Protein AF-A0A8R1TJ29-F1 (afdb_monomer_lite)

Structure (mmCIF, N/CA/C/O backbone):
data_AF-A0A8R1TJ29-F1
#
_entry.id   AF-A0A8R1TJ29-F1
#
loop_
_atom_site.group_PDB
_atom_site.id
_atom_site.type_symbol
_atom_site.label_atom_id
_atom_site.label_alt_id
_atom_site.label_comp_id
_atom_site.label_asym_id
_atom_site.label_entity_id
_atom_site.label_seq_id
_atom_site.pdbx_PDB_ins_code
_atom_site.Cartn_x
_atom_site.Cartn_y
_atom_site.Cartn_z
_atom_site.occupancy
_atom_site.B_iso_or_equiv
_atom_site.auth_seq_id
_atom_site.auth_comp_id
_atom_site.auth_asym_id
_atom_site.auth_atom_id
_atom_site.pdbx_PDB_model_num
ATOM 1 N N . MET A 1 1 ? 10.159 -8.645 -26.613 1.00 63.88 1 MET A N 1
ATOM 2 C CA . MET A 1 1 ? 10.527 -8.744 -25.187 1.00 63.88 1 MET A CA 1
ATOM 3 C C . MET A 1 1 ? 10.701 -7.355 -24.565 1.00 63.88 1 MET A C 1
ATOM 5 O O . MET A 1 1 ? 9.762 -6.909 -23.925 1.00 63.88 1 MET A O 1
ATOM 9 N N . ALA A 1 2 ? 11.759 -6.587 -24.869 1.00 80.50 2 ALA A N 1
ATOM 10 C CA . ALA A 1 2 ? 12.037 -5.301 -24.193 1.00 80.50 2 ALA A CA 1
ATOM 11 C C . ALA A 1 2 ? 10.901 -4.247 -24.216 1.00 80.50 2 ALA A C 1
ATOM 13 O O . ALA A 1 2 ? 10.665 -3.563 -23.224 1.00 80.50 2 ALA A O 1
ATOM 14 N N . PHE A 1 3 ? 10.165 -4.111 -25.327 1.00 78.88 3 PHE A N 1
ATOM 15 C CA . PHE A 1 3 ? 9.060 -3.143 -25.409 1.00 78.88 3 PHE A CA 1
ATOM 16 C C . PHE A 1 3 ? 7.847 -3.539 -24.550 1.00 78.88 3 PHE A C 1
ATOM 18 O O . PHE A 1 3 ? 7.209 -2.678 -23.952 1.00 78.88 3 PHE A O 1
ATOM 25 N N . GLN A 1 4 ? 7.543 -4.838 -24.459 1.00 79.94 4 GLN A N 1
ATOM 26 C CA . GLN A 1 4 ? 6.441 -5.338 -23.628 1.00 79.94 4 GLN A CA 1
ATOM 27 C C . GLN A 1 4 ? 6.759 -5.159 -22.144 1.00 79.94 4 GLN A C 1
ATOM 29 O O . GLN A 1 4 ? 5.926 -4.639 -21.412 1.00 79.94 4 GLN A O 1
ATOM 34 N N . GLU A 1 5 ? 7.991 -5.466 -21.732 1.00 80.19 5 GLU A N 1
ATOM 35 C CA . GLU A 1 5 ? 8.458 -5.223 -20.361 1.00 80.19 5 GLU A CA 1
ATOM 36 C C . GLU A 1 5 ? 8.359 -3.739 -19.979 1.00 80.19 5 GLU A C 1
ATOM 38 O O . GLU A 1 5 ? 7.897 -3.404 -18.890 1.00 80.19 5 GLU A O 1
ATOM 43 N N . ALA A 1 6 ? 8.718 -2.831 -20.894 1.00 76.44 6 ALA A N 1
ATOM 44 C CA . ALA A 1 6 ? 8.585 -1.394 -20.665 1.00 76.44 6 ALA A CA 1
ATOM 45 C C . ALA A 1 6 ? 7.117 -0.941 -20.524 1.00 76.44 6 ALA A C 1
ATOM 47 O O . ALA A 1 6 ? 6.823 -0.041 -19.732 1.00 76.44 6 ALA A O 1
ATOM 48 N N . LEU A 1 7 ? 6.190 -1.542 -21.278 1.00 80.38 7 LEU A N 1
ATO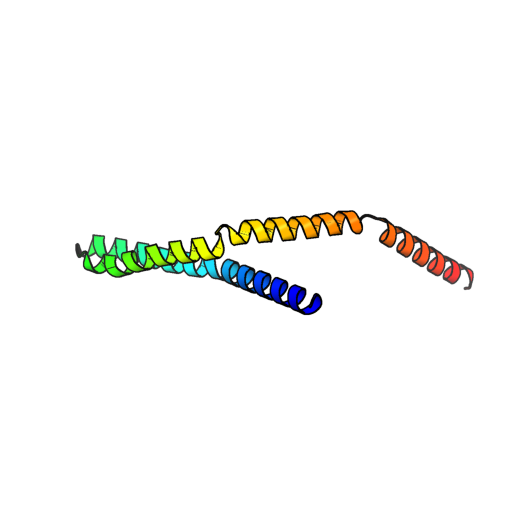M 49 C CA . LEU A 1 7 ? 4.757 -1.269 -21.147 1.00 80.38 7 LEU A CA 1
ATOM 50 C C . LEU A 1 7 ? 4.180 -1.828 -19.843 1.00 80.38 7 LEU A C 1
ATOM 52 O O . LEU A 1 7 ? 3.386 -1.143 -19.199 1.00 80.38 7 LEU A O 1
ATOM 56 N N . ASP A 1 8 ? 4.583 -3.028 -19.437 1.00 83.25 8 ASP A N 1
ATOM 57 C CA . ASP A 1 8 ? 4.116 -3.652 -18.198 1.00 83.25 8 ASP A CA 1
ATOM 58 C C . ASP A 1 8 ? 4.616 -2.896 -16.962 1.00 83.25 8 ASP A C 1
ATOM 60 O O . ASP A 1 8 ? 3.842 -2.656 -16.034 1.00 83.25 8 ASP A O 1
ATOM 64 N N . GLU A 1 9 ? 5.862 -2.416 -16.975 1.00 78.25 9 GLU A N 1
ATOM 65 C CA . GLU A 1 9 ? 6.389 -1.567 -15.902 1.00 78.25 9 GLU A CA 1
ATOM 66 C C . GLU A 1 9 ? 5.613 -0.240 -15.803 1.00 78.25 9 GLU A C 1
ATOM 68 O O . GLU A 1 9 ? 5.271 0.207 -14.707 1.00 78.25 9 GLU A O 1
ATOM 73 N N . ARG A 1 10 ? 5.251 0.370 -16.945 1.00 79.94 10 ARG A N 1
ATOM 74 C CA . ARG A 1 10 ? 4.407 1.580 -16.971 1.00 79.94 10 ARG A CA 1
ATOM 75 C C . ARG A 1 10 ? 3.007 1.324 -16.423 1.00 79.94 10 ARG A C 1
ATOM 77 O O . ARG A 1 10 ? 2.502 2.160 -15.679 1.00 79.94 10 ARG A O 1
ATOM 84 N N . LYS A 1 11 ? 2.381 0.195 -16.769 1.00 83.06 11 LYS A N 1
ATOM 85 C CA . LYS A 1 11 ? 1.062 -0.181 -16.234 1.00 83.06 11 LYS A CA 1
ATOM 86 C C . LYS A 1 11 ? 1.111 -0.344 -14.718 1.00 83.06 11 LYS A C 1
ATOM 88 O O . LYS A 1 11 ? 0.271 0.230 -14.036 1.00 83.06 11 LYS A O 1
ATOM 93 N N . ARG A 1 12 ? 2.131 -1.029 -14.192 1.00 77.56 12 ARG A N 1
ATOM 94 C CA . ARG A 1 12 ? 2.338 -1.184 -12.741 1.00 77.56 12 ARG A CA 1
ATOM 95 C C . ARG A 1 12 ? 2.521 0.158 -12.039 1.00 77.56 12 ARG A C 1
ATOM 97 O O . ARG A 1 12 ? 1.885 0.407 -11.021 1.00 77.56 12 ARG A O 1
ATOM 104 N N . ALA A 1 13 ? 3.346 1.043 -12.600 1.00 78.31 13 ALA A N 1
ATOM 105 C CA . ALA A 1 13 ? 3.539 2.386 -12.058 1.00 78.31 13 ALA A CA 1
ATOM 106 C C . ALA A 1 13 ? 2.231 3.200 -12.061 1.00 78.31 13 ALA A C 1
ATOM 108 O O . ALA A 1 13 ? 1.918 3.878 -11.085 1.00 78.31 13 ALA A O 1
ATOM 109 N N . PHE A 1 14 ? 1.440 3.097 -13.133 1.00 81.38 14 PHE A N 1
ATOM 110 C CA . PHE A 1 14 ? 0.145 3.765 -13.236 1.00 81.38 14 PHE A CA 1
ATOM 111 C C . PHE A 1 14 ? -0.884 3.216 -12.238 1.00 81.38 14 PHE A C 1
ATOM 113 O O . PHE A 1 14 ? -1.594 3.992 -11.602 1.00 81.38 14 PHE A O 1
ATOM 120 N N . GLU A 1 15 ? -0.962 1.895 -12.069 1.00 80.56 15 GLU A N 1
ATOM 121 C CA . GLU A 1 15 ? -1.849 1.260 -11.089 1.00 80.56 15 GLU A CA 1
ATOM 122 C C . GLU A 1 15 ? -1.513 1.697 -9.662 1.00 80.56 15 GLU A C 1
ATOM 124 O O . GLU A 1 15 ? -2.416 2.052 -8.905 1.00 80.56 15 GLU A O 1
ATOM 129 N N . LEU A 1 16 ? -0.227 1.772 -9.316 1.00 75.38 16 LEU A N 1
ATOM 130 C CA . LEU A 1 16 ? 0.212 2.265 -8.011 1.00 75.38 16 LEU A CA 1
ATOM 131 C C . LEU A 1 16 ? -0.120 3.742 -7.802 1.00 75.38 16 LEU A C 1
ATOM 133 O O . LEU A 1 16 ? -0.666 4.097 -6.760 1.00 75.38 16 LEU A O 1
ATOM 137 N N . ALA A 1 17 ? 0.123 4.593 -8.801 1.00 78.81 17 ALA A N 1
ATOM 138 C CA . ALA A 1 17 ? -0.249 6.005 -8.730 1.00 78.81 17 ALA A CA 1
ATOM 139 C C . ALA A 1 17 ? -1.768 6.183 -8.559 1.00 78.81 17 ALA A C 1
ATOM 141 O O . ALA A 1 17 ? -2.227 7.016 -7.776 1.00 78.81 17 ALA A O 1
ATOM 142 N N . LYS A 1 18 ? -2.567 5.357 -9.247 1.00 80.44 18 LYS A N 1
ATOM 143 C CA . LYS A 1 18 ? -4.027 5.347 -9.115 1.00 80.44 18 LYS A CA 1
ATOM 144 C C . LYS A 1 18 ? -4.470 4.939 -7.708 1.00 80.44 18 LYS A C 1
ATOM 146 O O . LYS A 1 18 ? -5.385 5.558 -7.165 1.00 80.44 18 LYS A O 1
ATOM 151 N N . LEU A 1 19 ? -3.838 3.923 -7.116 1.00 76.06 19 LEU A N 1
ATOM 152 C CA . LEU A 1 19 ? -4.119 3.495 -5.742 1.00 76.06 19 LEU A CA 1
ATOM 153 C C . LEU A 1 19 ? -3.763 4.593 -4.735 1.00 76.06 19 LEU A C 1
ATOM 155 O O . LEU A 1 19 ? -4.602 4.936 -3.906 1.00 76.06 19 LEU A O 1
ATOM 159 N N . GLN A 1 20 ? -2.592 5.221 -4.870 1.00 77.38 20 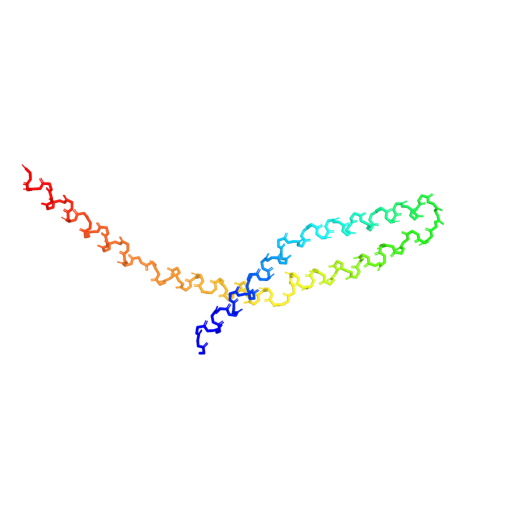GLN A N 1
ATOM 160 C CA . GLN A 1 20 ? -2.165 6.330 -4.010 1.00 77.38 20 GLN A CA 1
ATOM 161 C C . GLN A 1 20 ? -3.092 7.546 -4.104 1.00 77.38 20 GLN A C 1
ATOM 163 O O . GLN A 1 20 ? -3.404 8.158 -3.085 1.00 77.38 20 GLN A O 1
ATOM 168 N N . TYR A 1 21 ? -3.585 7.874 -5.301 1.00 78.81 21 TYR A N 1
ATOM 169 C CA . TYR A 1 21 ? -4.531 8.977 -5.483 1.00 78.81 21 TYR A CA 1
ATOM 170 C C . TYR A 1 21 ? -5.901 8.688 -4.845 1.00 78.81 21 TYR A C 1
ATOM 172 O O . TYR A 1 21 ? -6.544 9.583 -4.299 1.00 78.81 21 TYR A O 1
ATOM 180 N N . ALA A 1 22 ? -6.356 7.431 -4.884 1.00 80.25 22 ALA A N 1
ATOM 181 C CA . ALA A 1 22 ? -7.629 7.021 -4.290 1.00 80.25 22 ALA A CA 1
ATOM 182 C C . ALA A 1 22 ? -7.547 6.789 -2.769 1.00 80.25 22 ALA A C 1
ATOM 184 O O . ALA A 1 22 ? -8.552 6.931 -2.067 1.00 80.25 22 ALA A O 1
ATOM 185 N N . TYR A 1 23 ? -6.365 6.441 -2.258 1.00 79.88 23 TYR A N 1
ATOM 186 C CA . TYR A 1 23 ? -6.124 6.129 -0.854 1.00 79.88 23 TYR A CA 1
ATOM 187 C C . TYR A 1 23 ? -6.617 7.198 0.137 1.00 79.88 23 TYR A C 1
ATOM 189 O O . TYR A 1 23 ? -7.343 6.817 1.055 1.00 79.88 23 TYR A O 1
ATOM 197 N N . PRO A 1 24 ? -6.322 8.511 -0.007 1.00 82.25 24 PRO A N 1
ATOM 198 C CA . PRO A 1 24 ? -6.773 9.503 0.970 1.00 82.25 24 PRO A CA 1
ATOM 199 C C . PRO A 1 24 ? -8.298 9.532 1.091 1.00 82.25 24 PRO A C 1
ATOM 201 O O . PRO A 1 24 ? -8.822 9.598 2.199 1.00 82.25 24 PRO A O 1
ATOM 204 N N . TYR A 1 25 ? -9.026 9.390 -0.020 1.00 82.69 25 TYR A N 1
ATOM 205 C CA . TYR A 1 25 ? -10.487 9.333 -0.001 1.00 82.69 25 TYR A CA 1
ATOM 206 C C . TYR A 1 25 ? -11.004 8.089 0.733 1.00 82.69 25 TYR A C 1
ATOM 208 O O . TYR A 1 25 ? -11.898 8.199 1.574 1.00 82.69 25 TYR A O 1
ATOM 216 N N . LYS A 1 26 ? -10.417 6.912 0.467 1.00 84.50 26 LYS A N 1
ATOM 217 C CA . LYS A 1 26 ? -10.777 5.657 1.150 1.00 84.50 26 LYS A CA 1
ATOM 218 C C . LYS A 1 26 ? -10.454 5.699 2.645 1.00 84.50 26 LYS A C 1
ATOM 220 O O . LYS A 1 26 ? -11.273 5.277 3.463 1.00 84.50 26 LYS A O 1
ATOM 225 N N . ALA A 1 27 ? -9.283 6.222 2.999 1.00 84.62 27 ALA A N 1
ATOM 226 C CA . ALA A 1 27 ? -8.820 6.347 4.373 1.00 84.62 27 ALA A CA 1
ATOM 227 C C . ALA A 1 27 ? -9.709 7.310 5.169 1.00 84.62 27 ALA A C 1
ATOM 229 O O . ALA A 1 27 ? -10.163 6.956 6.254 1.00 84.62 27 ALA A O 1
ATOM 230 N N . VAL A 1 28 ? -10.034 8.483 4.609 1.00 88.62 28 VAL A N 1
ATOM 231 C CA . VAL A 1 28 ? -10.932 9.462 5.244 1.00 88.62 28 VAL A CA 1
ATOM 232 C C . VAL A 1 28 ? -12.334 8.883 5.436 1.00 88.62 28 VAL A C 1
ATOM 234 O O . VAL A 1 28 ? -12.888 8.995 6.528 1.00 88.62 28 VAL A O 1
ATOM 237 N N . ALA A 1 29 ? -12.897 8.222 4.420 1.00 88.56 29 ALA A N 1
ATOM 238 C CA . ALA A 1 29 ? -14.216 7.598 4.525 1.00 88.56 29 ALA A CA 1
ATOM 239 C C . ALA A 1 29 ? -14.251 6.512 5.612 1.00 88.56 29 ALA A C 1
ATOM 241 O O . ALA A 1 29 ? -15.156 6.480 6.445 1.00 88.56 29 ALA A O 1
ATOM 242 N N . SER A 1 30 ? -13.237 5.651 5.647 1.00 85.75 30 SER A N 1
ATOM 243 C CA . SER A 1 30 ? -13.154 4.565 6.624 1.00 85.75 30 SER A CA 1
ATOM 244 C C . SER A 1 30 ? -12.908 5.088 8.045 1.00 85.75 30 SER A C 1
ATOM 246 O O . SER A 1 30 ? -13.516 4.602 8.997 1.00 85.75 30 SER A O 1
ATOM 248 N N . LEU A 1 31 ? -12.087 6.132 8.200 1.00 89.69 31 LEU A N 1
ATOM 249 C CA . LEU A 1 31 ? -11.881 6.816 9.478 1.00 89.69 31 LEU A CA 1
ATOM 250 C C . LEU A 1 31 ? -13.177 7.471 9.971 1.00 89.69 31 LEU A C 1
ATOM 252 O O . LEU A 1 31 ? -13.509 7.354 11.150 1.00 89.69 31 LEU A O 1
ATOM 256 N N . ALA A 1 32 ? -13.955 8.089 9.077 1.00 91.25 32 ALA A N 1
ATOM 257 C CA . ALA A 1 32 ? -15.270 8.624 9.415 1.00 91.25 32 ALA A CA 1
ATOM 258 C C . ALA A 1 32 ? -16.218 7.521 9.916 1.00 91.25 32 ALA A C 1
ATOM 260 O O . ALA A 1 32 ? -16.891 7.715 10.927 1.00 91.25 32 ALA A O 1
ATOM 261 N N . VAL A 1 33 ? -16.225 6.342 9.278 1.00 90.00 33 VAL A N 1
ATOM 262 C CA . VAL A 1 33 ? -17.005 5.180 9.745 1.00 90.00 33 VAL A CA 1
ATOM 263 C C . VAL A 1 33 ? -16.575 4.751 11.146 1.00 90.0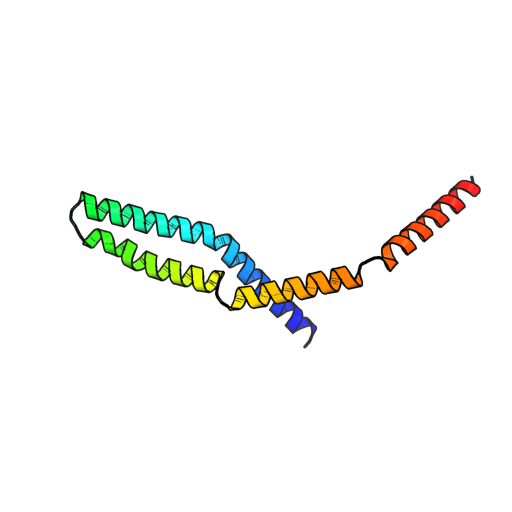0 33 VAL A C 1
ATOM 265 O O . VAL A 1 33 ? -17.443 4.548 11.991 1.00 90.00 33 VAL A O 1
ATOM 268 N N . ILE A 1 34 ? -15.270 4.663 11.426 1.00 89.69 34 ILE A N 1
ATOM 269 C CA . ILE A 1 34 ? -14.752 4.306 12.758 1.00 89.69 34 ILE A CA 1
ATOM 270 C C . ILE A 1 34 ? -15.189 5.336 13.809 1.00 89.69 34 ILE A C 1
ATOM 272 O O . ILE A 1 34 ? -15.665 4.954 14.878 1.00 89.69 34 ILE A O 1
ATOM 276 N N . LEU A 1 35 ? -15.091 6.634 13.503 1.00 91.44 35 LEU A N 1
ATOM 277 C CA . LEU A 1 35 ? -15.517 7.697 14.418 1.00 91.44 35 LEU A CA 1
ATOM 278 C C . LEU A 1 35 ? -17.026 7.657 14.683 1.00 91.44 35 LEU A C 1
ATOM 280 O O . LEU A 1 35 ? -17.444 7.685 15.838 1.00 91.44 35 LEU A O 1
ATOM 284 N N . ILE A 1 36 ? -17.851 7.548 13.639 1.00 91.25 36 ILE A N 1
ATOM 285 C CA . ILE A 1 36 ? -19.316 7.474 13.767 1.00 91.25 36 ILE A CA 1
ATOM 286 C C . ILE A 1 36 ? -19.720 6.214 14.541 1.00 91.25 36 ILE A C 1
ATOM 288 O O . ILE A 1 36 ? -20.566 6.277 15.433 1.00 91.25 36 ILE A O 1
ATOM 292 N N . SER A 1 37 ? -19.087 5.082 14.235 1.00 88.94 37 SER A N 1
ATOM 293 C CA . SER A 1 37 ? -19.251 3.801 14.926 1.00 88.94 37 SER A CA 1
ATOM 294 C C . SER A 1 37 ? -18.928 3.929 16.419 1.00 88.94 37 SER A C 1
ATOM 296 O O . SER A 1 37 ? -19.750 3.550 17.256 1.00 88.94 37 SER A O 1
ATOM 298 N N . GLY A 1 38 ? -17.799 4.554 16.767 1.00 89.44 38 GLY A N 1
ATOM 299 C CA . GLY A 1 38 ? -17.395 4.809 18.152 1.00 89.44 38 GLY A CA 1
ATOM 300 C C . GLY A 1 38 ? -18.341 5.757 18.896 1.00 89.44 38 GLY A C 1
ATOM 301 O O . GLY A 1 38 ? -18.766 5.452 20.011 1.00 89.44 38 GLY A O 1
ATOM 302 N N . ILE A 1 39 ? -18.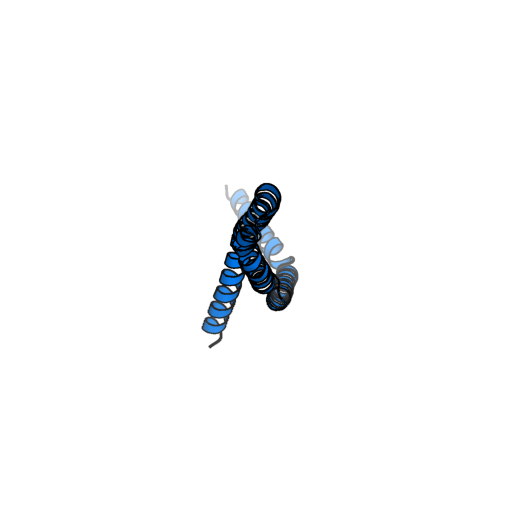743 6.868 18.267 1.00 90.94 39 ILE A N 1
ATOM 303 C CA . ILE A 1 39 ? -19.711 7.825 18.836 1.00 90.94 39 ILE A CA 1
ATOM 304 C C . ILE A 1 39 ? -21.064 7.142 19.070 1.00 90.94 39 ILE A C 1
ATOM 306 O O . ILE A 1 39 ? -21.681 7.322 20.122 1.00 90.94 39 ILE A O 1
ATOM 310 N N . SER A 1 40 ? -21.522 6.329 18.117 1.00 89.00 40 SER A N 1
ATOM 311 C CA . SER A 1 40 ? -22.781 5.593 18.227 1.00 89.00 40 SER A CA 1
ATOM 312 C C . SER A 1 40 ? -22.726 4.540 19.338 1.00 89.00 40 SER A C 1
ATOM 314 O O . SER A 1 40 ? -23.656 4.450 20.143 1.00 89.00 40 SER A O 1
ATOM 316 N N . ALA A 1 41 ? -21.621 3.797 19.453 1.00 89.50 41 ALA A N 1
ATOM 317 C CA . ALA A 1 41 ? -21.415 2.828 20.528 1.00 89.50 41 ALA A CA 1
ATOM 318 C C . ALA A 1 41 ? -21.422 3.496 21.911 1.00 89.50 41 ALA A C 1
ATOM 320 O O . ALA A 1 41 ? -22.079 2.998 22.828 1.00 89.50 41 ALA A O 1
ATOM 321 N N . TYR A 1 42 ? -20.770 4.658 22.042 1.00 89.50 42 TYR A N 1
ATOM 322 C CA . TYR A 1 42 ? -20.757 5.438 23.279 1.00 89.50 42 TYR A CA 1
ATOM 323 C C . TYR A 1 42 ? -22.150 5.973 23.640 1.00 89.50 42 TYR A C 1
ATOM 325 O O . TYR A 1 42 ? -22.612 5.800 24.768 1.00 89.50 42 TYR A O 1
ATOM 333 N N . ARG A 1 43 ? -22.859 6.573 22.673 1.00 90.94 43 ARG A N 1
ATOM 334 C CA . ARG A 1 43 ? -24.176 7.189 22.904 1.00 90.94 43 ARG A CA 1
ATOM 335 C C . ARG A 1 43 ? -25.258 6.167 23.242 1.00 90.94 43 ARG A C 1
ATOM 337 O O . ARG A 1 43 ? -26.078 6.414 24.119 1.00 90.94 43 ARG A O 1
ATOM 344 N N . HIS A 1 44 ? -25.276 5.034 22.544 1.00 88.56 44 HIS A N 1
ATOM 345 C CA . HIS A 1 44 ? -26.318 4.019 22.704 1.00 88.56 44 HIS A CA 1
ATOM 346 C C . HIS A 1 44 ? -25.956 2.924 23.717 1.00 88.56 44 HIS A C 1
ATOM 348 O O . HIS A 1 44 ? -26.784 2.049 23.962 1.00 88.56 44 HIS A O 1
ATOM 354 N N . LYS A 1 45 ? -24.739 2.951 24.291 1.00 84.75 45 LYS A N 1
ATOM 355 C CA . LYS A 1 45 ? -24.190 1.895 25.168 1.00 84.75 45 LYS A CA 1
ATOM 356 C C . LYS A 1 45 ? -24.335 0.491 24.568 1.00 84.75 45 LYS A C 1
ATOM 358 O O . LYS A 1 45 ? -24.497 -0.491 25.288 1.00 84.75 45 LYS A O 1
ATOM 363 N N . ASN A 1 46 ? -24.306 0.405 23.240 1.00 83.75 46 ASN A N 1
ATOM 364 C CA . ASN A 1 46 ? -24.536 -0.828 22.507 1.00 83.75 46 ASN A CA 1
ATOM 365 C C . ASN A 1 46 ? -23.307 -1.150 21.656 1.00 83.75 46 ASN A C 1
ATOM 367 O O . ASN A 1 46 ? -22.972 -0.424 20.718 1.00 83.75 46 ASN A O 1
ATOM 371 N N . LEU A 1 47 ? -22.651 -2.261 21.992 1.00 84.81 47 LEU A N 1
ATOM 372 C CA . LEU A 1 47 ? -21.432 -2.729 21.333 1.00 84.81 47 LEU A CA 1
ATOM 373 C C . LEU A 1 47 ? -21.663 -3.144 19.876 1.00 84.81 47 LEU A C 1
ATOM 375 O O . LEU A 1 47 ? -20.711 -3.158 19.103 1.00 84.81 47 LEU A O 1
ATOM 379 N N . LEU A 1 48 ? -22.908 -3.415 19.466 1.00 87.25 48 LEU A N 1
ATOM 380 C CA . LEU A 1 48 ? -23.230 -3.718 18.066 1.00 87.25 48 LEU A CA 1
ATOM 381 C C . LEU A 1 48 ? -22.823 -2.582 17.118 1.00 87.25 48 LEU A C 1
ATOM 383 O O . LEU A 1 48 ? -22.480 -2.829 15.964 1.00 87.25 48 LEU A O 1
ATOM 387 N N . TYR A 1 49 ? -22.780 -1.340 17.608 1.00 83.19 49 TYR A N 1
ATOM 388 C CA . TYR A 1 49 ? -22.323 -0.209 16.809 1.00 83.19 49 TYR A CA 1
ATOM 389 C C . TYR A 1 49 ? -20.823 -0.211 16.527 1.00 83.19 49 TYR A C 1
ATOM 391 O O . TYR A 1 49 ? -20.414 0.583 15.692 1.00 83.19 49 TYR A O 1
ATOM 399 N N . LEU A 1 50 ? -20.018 -1.082 17.149 1.00 86.94 50 LEU A N 1
ATOM 400 C CA . LEU A 1 50 ? -18.586 -1.242 16.858 1.00 86.94 50 LEU A CA 1
ATOM 401 C C . LEU A 1 50 ? -18.310 -2.155 15.656 1.00 86.94 50 LEU A C 1
ATOM 403 O O . LEU A 1 50 ? -17.190 -2.156 15.154 1.00 86.94 50 LEU A O 1
ATOM 407 N N . ILE A 1 51 ? -19.308 -2.906 15.168 1.00 88.06 51 ILE A N 1
ATOM 408 C CA . ILE A 1 51 ? -19.146 -3.831 14.032 1.00 88.06 51 ILE A CA 1
ATOM 409 C C . ILE A 1 51 ? -18.596 -3.112 12.783 1.00 88.06 51 ILE A C 1
ATOM 411 O O . ILE A 1 51 ? -17.620 -3.602 12.213 1.00 88.06 51 ILE A O 1
ATOM 415 N N . PRO A 1 52 ? -19.120 -1.937 12.366 1.00 86.75 52 PRO A N 1
ATOM 416 C CA . PRO A 1 52 ? -18.561 -1.208 11.229 1.00 86.75 52 PRO A CA 1
ATOM 417 C C . PRO A 1 52 ? -17.108 -0.781 11.454 1.00 86.75 52 PRO A C 1
ATOM 419 O O . PRO A 1 52 ? -16.297 -0.891 10.541 1.00 86.75 52 PRO A O 1
ATOM 422 N N . GLY A 1 53 ? -16.756 -0.346 12.669 1.00 84.81 53 GLY A N 1
ATOM 423 C CA . GLY A 1 53 ? -15.381 0.004 13.024 1.00 84.81 53 GLY A CA 1
ATOM 424 C C . GLY A 1 53 ? -14.434 -1.199 12.979 1.00 84.81 53 GLY A C 1
ATOM 425 O O . GLY A 1 53 ? -13.329 -1.087 12.454 1.00 84.81 53 GLY A O 1
ATOM 426 N N . ALA A 1 54 ? -14.888 -2.363 13.450 1.00 86.56 54 ALA A N 1
ATOM 427 C CA . ALA A 1 54 ? -14.122 -3.608 13.426 1.00 86.56 54 ALA A CA 1
ATOM 428 C C . ALA A 1 54 ? -13.843 -4.121 12.003 1.00 86.56 54 ALA A C 1
ATOM 430 O O . ALA A 1 54 ? -12.835 -4.786 11.792 1.00 86.56 54 ALA A O 1
ATOM 431 N N . ILE A 1 55 ? -14.702 -3.798 11.029 1.00 88.19 55 ILE A N 1
ATOM 432 C CA . ILE A 1 55 ? -14.490 -4.105 9.604 1.00 88.19 55 ILE A CA 1
ATOM 433 C C . ILE A 1 55 ? -13.632 -3.023 8.933 1.00 88.19 55 ILE A C 1
ATOM 435 O O . ILE A 1 55 ? -12.740 -3.330 8.145 1.00 88.19 55 ILE A O 1
ATOM 439 N N . ALA A 1 56 ? -13.877 -1.752 9.254 1.00 86.12 56 ALA A N 1
ATOM 440 C CA . ALA A 1 56 ? -13.160 -0.629 8.661 1.00 86.12 56 ALA A CA 1
ATOM 441 C C . ALA A 1 56 ? -11.675 -0.612 9.052 1.00 86.12 56 ALA A C 1
ATOM 443 O O . ALA A 1 56 ? -10.833 -0.290 8.219 1.00 86.12 56 ALA A O 1
ATOM 444 N N . LEU A 1 57 ? -11.335 -0.987 10.287 1.00 84.31 57 LEU A N 1
ATOM 445 C CA . LEU A 1 57 ? -9.953 -0.990 10.768 1.00 84.31 57 LEU A CA 1
ATOM 446 C C . LEU A 1 57 ? -9.017 -1.895 9.934 1.00 84.31 57 LEU A C 1
ATOM 448 O O . LEU A 1 57 ? -8.047 -1.363 9.388 1.00 84.31 57 LEU A O 1
ATOM 452 N N . PRO A 1 58 ? -9.284 -3.211 9.764 1.00 86.50 58 PRO A N 1
ATOM 453 C CA . PRO A 1 58 ? -8.445 -4.071 8.933 1.00 86.50 58 PRO A CA 1
ATOM 454 C C . PRO A 1 58 ? -8.447 -3.636 7.462 1.00 86.50 58 PRO A C 1
ATOM 456 O O . PRO A 1 58 ? -7.423 -3.750 6.787 1.00 86.50 58 PRO A O 1
ATOM 459 N N . TYR A 1 59 ? -9.564 -3.087 6.969 1.00 84.25 59 TYR A N 1
ATOM 460 C CA . TYR A 1 59 ? -9.658 -2.568 5.606 1.00 84.25 59 TYR A CA 1
ATOM 461 C C . TYR A 1 59 ? -8.699 -1.394 5.363 1.00 84.25 59 TYR A C 1
ATOM 463 O O . TYR A 1 59 ? -7.959 -1.412 4.380 1.00 84.25 59 TYR A O 1
ATOM 471 N N . ILE A 1 60 ? -8.647 -0.415 6.278 1.00 84.75 60 ILE A N 1
ATOM 472 C CA . ILE A 1 60 ? -7.693 0.699 6.180 1.00 84.75 60 ILE A CA 1
ATOM 473 C C . ILE A 1 60 ? -6.273 0.159 6.208 1.00 84.75 60 ILE A C 1
ATOM 475 O O . ILE A 1 60 ? -5.509 0.496 5.317 1.00 84.75 60 ILE A O 1
ATOM 479 N N . THR A 1 61 ? -5.925 -0.700 7.174 1.00 83.06 61 THR A N 1
ATOM 480 C CA . THR A 1 61 ? -4.551 -1.216 7.284 1.00 83.06 61 THR A CA 1
ATOM 481 C C . THR A 1 61 ? -4.111 -1.966 6.031 1.00 83.06 61 THR A C 1
ATOM 483 O O . THR A 1 61 ? -2.967 -1.824 5.612 1.00 83.06 61 THR A O 1
ATOM 486 N N . TYR A 1 62 ? -5.025 -2.710 5.401 1.00 81.81 62 TYR A N 1
ATOM 487 C CA . TYR A 1 62 ? -4.757 -3.393 4.142 1.00 81.81 62 TYR A CA 1
ATOM 488 C C . TYR A 1 62 ? -4.540 -2.397 2.997 1.00 81.81 62 TYR A C 1
ATOM 490 O O . TYR A 1 62 ? -3.552 -2.495 2.279 1.00 81.81 62 TYR A O 1
ATOM 498 N N . GLU A 1 63 ? -5.414 -1.400 2.840 1.00 81.56 63 GLU A N 1
ATOM 499 C CA . GLU A 1 63 ? -5.254 -0.369 1.806 1.00 81.56 63 GLU A CA 1
ATOM 500 C C . GLU A 1 63 ? -4.000 0.486 2.043 1.00 81.56 63 GLU A C 1
ATOM 502 O O . GLU A 1 63 ? -3.362 0.901 1.077 1.00 81.56 63 GLU A O 1
ATOM 507 N N . THR A 1 64 ? -3.602 0.721 3.300 1.00 79.06 64 THR A N 1
ATOM 508 C CA . THR A 1 64 ? -2.349 1.405 3.646 1.00 79.06 64 THR A CA 1
ATOM 509 C C . THR A 1 64 ? -1.152 0.571 3.219 1.00 79.06 64 THR A C 1
ATOM 511 O O . THR A 1 64 ? -0.262 1.098 2.561 1.00 79.06 64 THR A O 1
ATOM 514 N N . ASP A 1 65 ? -1.139 -0.722 3.546 1.00 81.06 65 ASP A N 1
ATOM 515 C CA . ASP A 1 65 ? -0.047 -1.627 3.177 1.00 81.06 65 ASP A CA 1
ATOM 516 C C . ASP A 1 65 ? 0.052 -1.803 1.655 1.00 81.06 65 ASP A C 1
ATOM 518 O O . ASP A 1 65 ? 1.135 -1.769 1.082 1.00 81.06 65 ASP A O 1
ATOM 522 N N . VAL A 1 66 ? -1.079 -1.869 0.952 1.00 75.50 66 VAL A N 1
ATOM 523 C CA . VAL A 1 66 ? -1.097 -1.919 -0.517 1.00 75.50 66 VAL A CA 1
ATOM 524 C C . VAL A 1 66 ? -0.616 -0.601 -1.139 1.00 75.50 66 VAL A C 1
ATOM 526 O O . VAL A 1 66 ? 0.065 -0.618 -2.165 1.00 75.50 66 VAL A O 1
ATOM 529 N N . SER A 1 67 ? -0.946 0.544 -0.534 1.00 69.94 67 SER A N 1
ATOM 530 C CA . SER A 1 67 ? -0.624 1.870 -1.089 1.00 69.94 67 SER A CA 1
ATOM 531 C C . SER A 1 67 ? 0.773 2.379 -0.715 1.00 69.94 67 SER A C 1
ATOM 533 O O . SER A 1 67 ? 1.321 3.210 -1.439 1.00 69.94 67 SER A O 1
ATOM 535 N N . PHE A 1 68 ? 1.345 1.909 0.399 1.00 68.88 68 PHE A N 1
ATOM 536 C CA . PHE A 1 68 ? 2.618 2.385 0.966 1.00 68.88 68 PHE A CA 1
ATOM 537 C C . PHE A 1 68 ? 3.588 1.267 1.375 1.00 68.88 68 PHE A C 1
ATOM 539 O O . PHE A 1 68 ? 4.650 1.556 1.921 1.00 68.88 68 PHE A O 1
ATOM 546 N N . GLY A 1 69 ? 3.254 -0.000 1.138 1.00 68.81 69 GLY A N 1
ATOM 547 C CA . GLY A 1 69 ? 4.117 -1.127 1.478 1.00 68.81 69 GLY A CA 1
ATOM 548 C C . GLY A 1 69 ? 5.416 -1.155 0.673 1.00 68.81 69 GLY A C 1
ATOM 549 O O . GLY A 1 69 ? 5.642 -0.377 -0.251 1.00 68.81 69 GLY A O 1
ATOM 550 N N . GLN A 1 70 ? 6.280 -2.123 0.981 1.00 63.81 70 GLN A N 1
ATOM 551 C CA . GLN A 1 70 ? 7.666 -2.217 0.481 1.00 63.81 70 GLN A CA 1
ATOM 552 C C . GLN A 1 70 ? 7.839 -2.154 -1.054 1.00 63.81 70 GLN A C 1
ATOM 554 O O . GLN A 1 70 ? 8.948 -1.928 -1.546 1.00 63.81 70 GLN A O 1
ATOM 559 N N . GLY A 1 71 ? 6.771 -2.383 -1.826 1.00 62.66 71 GLY A N 1
ATOM 560 C CA . GLY A 1 71 ? 6.771 -2.248 -3.281 1.00 62.66 71 GLY A CA 1
ATOM 561 C C . GLY A 1 71 ? 6.884 -0.800 -3.765 1.00 62.66 71 GLY A C 1
ATOM 562 O O . GLY A 1 71 ? 7.561 -0.556 -4.765 1.00 62.66 71 GLY A O 1
ATOM 563 N N . THR A 1 72 ? 6.289 0.162 -3.055 1.00 61.00 72 THR A N 1
ATOM 564 C CA . THR A 1 72 ? 6.294 1.572 -3.471 1.00 61.00 72 THR A CA 1
ATOM 565 C C . THR A 1 72 ? 7.659 2.206 -3.285 1.00 61.00 72 THR A C 1
ATOM 567 O O . THR A 1 72 ? 8.146 2.826 -4.223 1.00 61.00 72 THR A O 1
ATOM 570 N N . GLU A 1 73 ? 8.345 1.941 -2.168 1.00 65.31 73 GLU A N 1
ATOM 571 C CA . GLU A 1 73 ? 9.709 2.438 -1.953 1.00 65.31 73 GLU A CA 1
ATOM 572 C C . GLU A 1 73 ? 10.678 1.966 -3.044 1.00 65.31 73 GLU A C 1
ATOM 574 O O . GLU A 1 73 ? 11.552 2.715 -3.475 1.00 65.31 73 GLU A O 1
ATOM 579 N N . ARG A 1 74 ? 10.550 0.718 -3.520 1.00 65.19 74 ARG A N 1
ATOM 580 C CA . ARG A 1 74 ? 11.411 0.226 -4.609 1.00 65.19 74 ARG A CA 1
ATOM 581 C C . ARG A 1 74 ? 11.124 0.944 -5.919 1.00 65.19 74 ARG A C 1
ATOM 583 O O . ARG A 1 74 ? 12.058 1.201 -6.674 1.00 65.19 74 ARG A O 1
ATOM 590 N N . ILE A 1 75 ? 9.859 1.242 -6.193 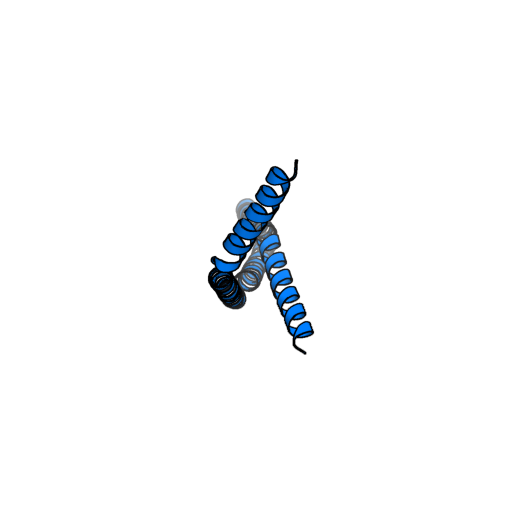1.00 64.56 75 ILE A N 1
ATOM 591 C CA . ILE A 1 75 ? 9.436 1.889 -7.436 1.00 64.56 75 ILE A CA 1
ATOM 592 C C . ILE A 1 75 ? 9.789 3.371 -7.412 1.00 64.56 75 ILE A C 1
ATOM 594 O O . ILE A 1 75 ? 10.316 3.861 -8.404 1.00 64.56 75 ILE A O 1
ATOM 598 N N . GLU A 1 76 ? 9.622 4.043 -6.277 1.00 70.44 76 GLU A N 1
ATOM 599 C CA . GLU A 1 76 ? 10.068 5.418 -6.061 1.00 70.44 76 GLU A CA 1
ATOM 600 C C . GLU A 1 76 ? 11.591 5.520 -6.184 1.00 70.44 76 GLU A C 1
ATOM 602 O O . GLU A 1 76 ? 12.078 6.279 -7.014 1.00 70.44 76 GLU A O 1
ATOM 607 N N . ARG A 1 77 ? 12.363 4.658 -5.502 1.00 72.94 77 ARG A N 1
ATOM 608 C CA . ARG A 1 77 ? 13.832 4.631 -5.648 1.00 72.94 77 ARG A CA 1
ATOM 609 C C . ARG A 1 77 ? 14.272 4.351 -7.084 1.00 72.94 77 ARG A C 1
ATOM 611 O O . ARG A 1 77 ? 15.262 4.918 -7.543 1.00 72.94 77 ARG A O 1
ATOM 618 N N . ARG A 1 78 ? 13.571 3.468 -7.807 1.00 69.06 78 ARG A N 1
ATOM 619 C CA . ARG A 1 78 ? 13.889 3.149 -9.208 1.00 69.06 78 ARG A CA 1
ATOM 620 C C . ARG A 1 78 ? 13.521 4.302 -10.142 1.00 69.06 78 ARG A C 1
ATOM 622 O O . ARG A 1 78 ? 14.288 4.591 -11.059 1.00 69.06 78 ARG A O 1
ATOM 629 N N . ALA A 1 79 ? 12.394 4.967 -9.905 1.00 71.06 79 ALA A N 1
ATOM 630 C CA . ALA A 1 79 ? 11.968 6.148 -10.645 1.00 71.06 79 ALA A CA 1
ATOM 631 C C . ALA A 1 79 ? 12.927 7.319 -10.405 1.00 71.06 79 ALA A C 1
ATOM 633 O O . ALA A 1 79 ? 13.404 7.901 -11.375 1.00 71.06 79 ALA A O 1
ATOM 634 N N . ASP A 1 80 ? 13.303 7.578 -9.153 1.00 78.31 80 ASP A N 1
ATOM 635 C CA . ASP A 1 80 ? 14.295 8.583 -8.772 1.00 78.31 80 ASP A CA 1
ATOM 636 C C . ASP A 1 80 ? 15.659 8.295 -9.386 1.00 78.31 80 ASP A C 1
ATOM 638 O O . ASP A 1 80 ? 16.317 9.200 -9.895 1.00 78.31 80 ASP A O 1
ATOM 642 N N . PHE A 1 81 ? 16.087 7.031 -9.396 1.00 77.50 81 PHE A N 1
ATOM 643 C CA . PHE A 1 81 ? 17.330 6.638 -10.049 1.00 77.50 81 PHE A CA 1
ATOM 644 C C . PHE A 1 81 ? 17.290 6.919 -11.557 1.00 77.50 81 PHE A C 1
ATOM 646 O O . PHE A 1 81 ? 18.234 7.489 -12.098 1.00 77.50 81 PHE A O 1
ATOM 653 N N . ILE A 1 82 ? 16.194 6.569 -12.242 1.00 75.94 82 ILE A N 1
ATOM 654 C CA . ILE A 1 82 ? 16.017 6.844 -13.678 1.00 75.94 82 ILE A CA 1
ATOM 655 C C . ILE A 1 82 ? 15.927 8.350 -13.943 1.00 75.94 82 ILE A C 1
ATOM 657 O O . ILE A 1 82 ? 16.488 8.826 -14.928 1.00 75.94 82 ILE A O 1
ATOM 661 N N . TYR A 1 83 ? 15.240 9.099 -13.082 1.00 73.44 83 TYR A N 1
ATOM 662 C CA . TYR A 1 83 ? 15.101 10.547 -13.190 1.00 73.44 83 TYR A CA 1
ATOM 663 C C . TYR A 1 83 ? 16.452 11.241 -13.018 1.00 73.44 83 TYR A C 1
ATOM 665 O O . TYR A 1 83 ? 16.842 12.020 -13.880 1.00 73.44 83 TYR A O 1
ATOM 673 N N . ARG A 1 84 ? 17.221 10.884 -11.981 1.00 75.25 84 ARG A N 1
ATOM 674 C CA . ARG A 1 84 ? 18.583 11.395 -11.758 1.00 75.25 84 ARG A CA 1
ATOM 675 C C . ARG A 1 84 ? 19.541 10.992 -12.868 1.00 75.25 84 ARG A C 1
ATOM 677 O O . ARG A 1 84 ? 20.332 11.819 -13.300 1.00 75.25 84 ARG A O 1
ATOM 684 N N . LYS A 1 85 ? 19.456 9.751 -13.357 1.00 78.88 85 LYS A N 1
ATOM 685 C CA . LYS A 1 85 ? 20.256 9.289 -14.495 1.00 78.88 85 LYS A CA 1
ATOM 686 C C . LYS A 1 85 ? 19.943 10.104 -15.752 1.00 78.88 85 LYS A C 1
ATOM 688 O O . LYS A 1 85 ? 20.869 10.533 -16.424 1.00 78.88 85 LYS A O 1
ATOM 693 N N . ARG A 1 86 ? 18.663 10.373 -16.035 1.00 67.38 86 ARG A N 1
ATOM 694 C CA . ARG A 1 86 ? 18.273 11.234 -17.159 1.00 67.38 86 ARG A CA 1
ATOM 695 C C . ARG A 1 86 ? 18.662 12.691 -16.964 1.00 67.38 86 ARG A C 1
ATOM 697 O O . ARG A 1 86 ? 19.076 13.304 -17.936 1.00 67.38 86 ARG A O 1
ATOM 704 N N . LEU A 1 87 ? 18.580 13.228 -15.747 1.00 65.75 87 LEU A N 1
ATOM 705 C CA . LEU A 1 87 ? 19.085 14.569 -15.454 1.00 65.75 87 LEU A CA 1
ATOM 706 C C . LEU A 1 87 ? 20.591 14.649 -15.741 1.00 65.75 87 LEU A C 1
ATOM 708 O O . LEU A 1 87 ? 21.021 15.536 -16.464 1.00 65.75 87 LEU A O 1
ATOM 712 N N . ALA A 1 88 ? 21.360 13.666 -15.265 1.00 66.06 88 ALA A N 1
ATOM 713 C CA . ALA A 1 88 ? 22.802 13.591 -15.485 1.00 66.06 88 ALA A CA 1
ATOM 714 C C . ALA A 1 88 ? 23.185 13.357 -16.960 1.00 66.06 88 ALA A C 1
ATOM 716 O O . ALA A 1 88 ? 24.250 13.786 -17.387 1.00 66.06 88 ALA A O 1
ATOM 717 N N . GLU A 1 89 ? 22.339 12.681 -17.743 1.00 63.84 89 GLU A N 1
ATOM 718 C CA . GLU A 1 89 ? 22.543 12.491 -19.187 1.00 63.84 89 GLU A CA 1
ATOM 719 C C . GLU A 1 89 ? 22.060 13.694 -20.030 1.00 63.84 89 GLU A C 1
ATOM 721 O O . GLU A 1 89 ? 22.545 13.876 -21.146 1.00 63.84 89 GLU A O 1
ATOM 726 N N . GLN A 1 90 ? 21.120 14.516 -19.535 1.00 54.91 90 GLN A N 1
ATOM 727 C CA . GLN A 1 90 ? 20.578 15.687 -20.252 1.00 54.91 90 GLN A CA 1
ATOM 728 C C . GLN A 1 90 ? 21.208 17.038 -19.863 1.00 54.91 90 GLN A C 1
ATOM 730 O O . GLN A 1 90 ? 21.032 18.011 -20.600 1.00 54.91 90 GLN A O 1
ATOM 735 N N . GLU A 1 91 ? 21.976 17.133 -18.779 1.00 53.41 91 GLU A N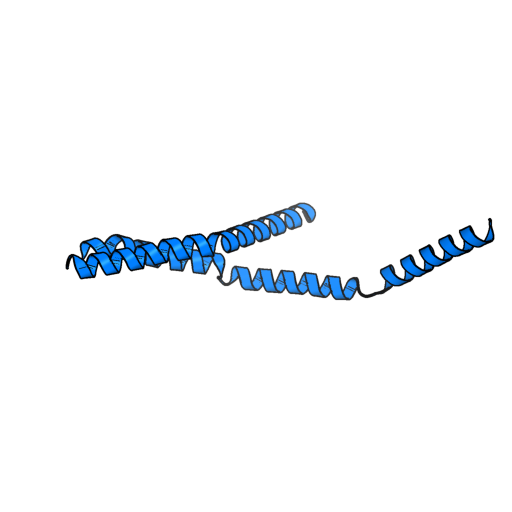 1
ATOM 736 C CA . GLU A 1 91 ? 22.867 18.271 -18.510 1.00 53.41 91 GLU A CA 1
ATOM 737 C C . GLU A 1 91 ? 24.142 18.166 -19.384 1.00 53.41 91 GLU A C 1
ATOM 739 O O . GLU A 1 91 ? 24.831 17.153 -19.300 1.00 53.41 91 GLU A O 1
ATOM 744 N N . PRO A 1 92 ? 24.605 19.161 -20.177 1.00 54.19 92 PRO A N 1
ATOM 745 C CA . PRO A 1 92 ? 23.978 20.307 -20.837 1.00 54.19 92 PRO A CA 1
ATOM 746 C C . PRO A 1 92 ? 24.419 20.428 -22.328 1.00 54.19 92 PRO A C 1
ATOM 748 O O . PRO A 1 92 ? 24.536 21.531 -22.866 1.00 54.19 92 PRO A O 1
ATOM 751 N N . HIS A 1 93 ? 24.757 19.326 -23.011 1.00 50.94 93 HIS A N 1
ATOM 752 C CA . HIS A 1 93 ? 25.427 19.421 -24.321 1.00 50.94 93 HIS A CA 1
ATOM 753 C C . HIS A 1 93 ? 24.487 19.681 -25.508 1.00 50.94 93 HIS A C 1
ATOM 755 O O . HIS A 1 93 ? 24.886 20.362 -26.451 1.00 50.94 93 HIS A O 1
ATOM 761 N N . LEU A 1 94 ? 23.232 19.222 -25.455 1.00 51.56 94 LEU A N 1
ATOM 762 C CA . LEU A 1 94 ? 22.272 19.429 -26.550 1.00 51.56 94 LEU A CA 1
ATOM 763 C C . LEU A 1 94 ? 21.651 20.834 -26.541 1.00 51.56 94 LEU A C 1
ATOM 765 O O . LEU A 1 94 ? 21.497 21.434 -27.597 1.00 51.56 94 LEU A O 1
ATOM 769 N N . LEU A 1 95 ? 21.392 21.413 -25.364 1.00 55.81 95 LEU A N 1
ATOM 770 C CA . LEU A 1 95 ? 20.699 22.704 -25.255 1.00 55.81 95 LEU A CA 1
ATOM 771 C C . LEU A 1 95 ? 21.584 23.898 -25.660 1.00 55.81 95 LEU A C 1
ATOM 773 O O . LEU A 1 95 ? 21.100 24.844 -26.267 1.00 55.81 95 LEU A O 1
ATOM 777 N N . MET A 1 96 ? 22.895 23.851 -25.397 1.00 54.78 96 MET A N 1
ATOM 778 C CA . MET A 1 96 ? 23.831 24.896 -25.848 1.00 54.78 96 MET A CA 1
ATOM 779 C C . MET A 1 96 ? 24.214 24.764 -27.328 1.00 54.78 96 MET A C 1
ATOM 781 O O . MET A 1 96 ? 24.478 25.778 -27.975 1.00 54.78 96 MET A O 1
ATOM 785 N N . ALA A 1 97 ? 24.254 23.542 -27.869 1.00 59.81 97 ALA A N 1
ATOM 786 C CA . ALA A 1 97 ? 24.542 23.315 -29.284 1.00 59.81 97 ALA A CA 1
ATOM 787 C C . ALA A 1 97 ? 23.378 23.779 -30.173 1.00 59.81 97 ALA A C 1
ATOM 789 O O . ALA A 1 97 ? 23.622 24.516 -31.127 1.00 59.81 97 ALA A O 1
ATOM 790 N N . ASP A 1 98 ? 22.134 23.453 -29.802 1.00 64.19 98 ASP A N 1
ATOM 791 C CA . ASP A 1 98 ? 20.938 23.920 -30.520 1.00 64.19 98 ASP A CA 1
ATOM 792 C C . ASP A 1 98 ? 20.771 25.440 -30.432 1.00 64.19 98 ASP A C 1
ATOM 794 O O . ASP A 1 98 ? 20.479 26.090 -31.432 1.00 64.19 98 ASP A O 1
ATOM 798 N N . VAL A 1 99 ? 21.023 26.045 -29.264 1.00 66.00 99 VAL A N 1
ATOM 799 C CA . VAL A 1 99 ? 20.924 27.506 -29.112 1.00 66.00 99 VAL A CA 1
ATOM 800 C C . VAL A 1 99 ? 21.990 28.228 -29.938 1.00 66.00 99 VAL A C 1
ATOM 802 O O . VAL A 1 99 ? 21.677 29.237 -30.563 1.00 66.00 99 VAL A O 1
ATOM 805 N N . LYS A 1 100 ? 23.228 27.715 -30.007 1.00 70.19 100 LYS A N 1
ATOM 806 C CA . LYS A 1 100 ? 24.277 28.293 -30.867 1.00 70.19 100 LYS A CA 1
ATOM 807 C C . LYS A 1 100 ? 23.982 28.108 -32.354 1.00 70.19 100 LYS A C 1
ATOM 809 O O . LYS A 1 100 ? 24.280 29.013 -33.125 1.00 70.19 100 LYS A O 1
ATOM 814 N N . HIS A 1 101 ? 23.411 26.971 -32.749 1.00 71.75 101 HIS A N 1
ATOM 815 C CA . HIS A 1 101 ? 23.016 26.726 -34.135 1.00 71.75 101 HIS A CA 1
ATOM 816 C C . HIS A 1 101 ? 21.875 27.661 -34.557 1.00 71.75 101 HIS A C 1
ATOM 818 O O . HIS A 1 101 ? 21.984 28.341 -35.571 1.00 71.75 101 HIS A O 1
ATOM 824 N N . CYS A 1 102 ? 20.842 27.784 -33.721 1.00 69.44 102 CYS A N 1
ATOM 825 C CA . CYS A 1 102 ? 19.700 28.666 -33.956 1.00 69.44 102 CYS A CA 1
ATOM 826 C C . CYS A 1 102 ? 20.104 30.155 -33.969 1.00 69.44 102 CYS A C 1
ATOM 828 O O . CYS A 1 102 ? 19.648 30.915 -34.818 1.00 69.44 102 CYS A O 1
ATOM 830 N N . LEU A 1 103 ? 21.030 30.577 -33.094 1.00 79.00 103 LEU A N 1
ATOM 831 C CA . LEU A 1 103 ? 21.603 31.933 -33.138 1.00 79.00 103 LEU A CA 1
ATOM 832 C C . LEU A 1 103 ? 22.374 32.199 -34.433 1.00 79.00 103 LEU A C 1
ATOM 834 O O . LEU A 1 103 ? 22.290 33.297 -34.976 1.00 79.00 103 LEU A O 1
ATOM 838 N N . LYS A 1 104 ? 23.110 31.203 -34.933 1.00 81.12 104 LYS A N 1
ATOM 839 C CA . LYS A 1 104 ? 23.888 31.332 -36.165 1.00 81.12 104 LYS A CA 1
ATOM 840 C C . LYS A 1 104 ? 22.985 31.421 -37.400 1.00 81.12 104 LYS A C 1
ATOM 842 O O . LYS A 1 104 ? 23.217 32.279 -38.240 1.00 81.12 104 LYS A O 1
ATOM 847 N N . GLU A 1 105 ? 21.916 30.624 -37.457 1.00 80.25 105 GLU A N 1
ATOM 848 C CA . GLU A 1 105 ? 20.900 30.712 -38.519 1.00 80.25 105 GLU A CA 1
ATOM 849 C C . GLU A 1 105 ? 20.133 32.044 -38.502 1.00 80.25 105 GLU A C 1
ATOM 851 O O . GLU A 1 105 ? 19.821 32.593 -39.560 1.00 80.25 105 GLU A O 1
ATOM 856 N N . LEU A 1 106 ? 19.833 32.589 -37.317 1.00 79.06 106 LEU A N 1
ATOM 857 C CA . LEU A 1 106 ? 19.176 33.894 -37.190 1.00 79.06 106 LEU A CA 1
ATOM 858 C C . LEU A 1 106 ? 20.086 35.045 -37.634 1.00 79.06 106 LEU A C 1
ATOM 860 O O . LEU A 1 106 ? 19.604 35.974 -38.278 1.00 79.06 106 LEU A O 1
ATOM 864 N N . GLN A 1 107 ? 21.383 34.970 -37.328 1.00 81.88 107 GLN A N 1
ATOM 865 C CA . GLN A 1 107 ? 22.356 35.983 -37.736 1.00 81.88 107 GLN A CA 1
ATOM 866 C C . GLN A 1 107 ? 22.652 35.927 -39.245 1.00 81.88 107 GLN A C 1
ATOM 868 O O . GLN A 1 107 ? 22.688 36.961 -39.903 1.00 81.88 107 GLN A O 1
ATOM 873 N N . GLU A 1 108 ? 22.760 34.729 -39.832 1.00 78.56 108 GLU A N 1
ATOM 874 C CA . GLU A 1 108 ? 22.904 34.574 -41.290 1.00 78.56 108 GLU A CA 1
ATOM 875 C C . GLU A 1 108 ? 21.664 35.067 -42.058 1.00 78.56 108 GLU A C 1
ATOM 877 O O . GLU A 1 108 ? 21.792 35.567 -43.174 1.00 78.56 108 GLU A O 1
ATOM 882 N N . ARG A 1 109 ? 20.463 34.986 -41.464 1.00 72.38 109 ARG A N 1
ATOM 883 C CA . ARG A 1 109 ? 19.245 35.575 -42.046 1.00 72.38 109 ARG A CA 1
ATOM 884 C C . ARG A 1 109 ? 19.191 37.098 -41.952 1.00 72.38 109 ARG A C 1
ATOM 886 O O . ARG A 1 109 ? 18.640 37.700 -42.864 1.00 72.38 109 ARG A O 1
ATOM 893 N N . SER A 1 110 ? 19.725 37.714 -40.894 1.00 74.75 110 SER A N 1
ATOM 894 C CA . SER A 1 110 ? 19.723 39.180 -40.763 1.00 74.75 110 SER A CA 1
ATOM 895 C C . SER A 1 110 ? 20.741 39.873 -41.667 1.00 74.75 110 SER A C 1
ATOM 897 O O . SER A 1 110 ? 20.536 41.025 -42.018 1.00 74.75 110 SER A O 1
ATOM 899 N N . ASP A 1 111 ? 21.821 39.185 -42.046 1.00 72.31 111 ASP A N 1
ATOM 900 C CA . ASP A 1 111 ? 22.872 39.737 -42.915 1.00 72.31 111 ASP A CA 1
ATOM 901 C C . ASP A 1 111 ? 22.523 39.653 -44.422 1.00 72.31 111 ASP A C 1
ATOM 903 O O . ASP A 1 111 ? 23.272 40.156 -45.261 1.00 72.31 111 ASP A O 1
ATOM 907 N N . LEU A 1 112 ? 21.407 38.998 -44.779 1.00 65.31 112 LEU A N 1
ATOM 908 C CA . LEU A 1 112 ? 20.931 38.804 -46.158 1.00 65.31 112 LEU A CA 1
ATOM 909 C C . LEU A 1 112 ? 19.754 39.721 -46.560 1.00 65.31 112 LEU A C 1
ATOM 911 O O . LEU A 1 112 ? 19.346 39.672 -47.724 1.00 65.31 112 LEU A O 1
ATOM 915 N N . GLU A 1 113 ? 19.223 40.535 -45.641 1.00 53.56 113 GLU A N 1
ATOM 916 C CA . GLU A 1 113 ? 18.227 41.596 -45.907 1.00 53.56 113 GLU A CA 1
ATOM 917 C C . GLU A 1 113 ? 18.890 42.974 -46.046 1.00 53.56 113 GLU A C 1
ATOM 919 O O . GLU A 1 113 ? 18.451 43.740 -46.938 1.00 53.56 113 GLU A O 1
#

Radius of gyration: 26.88 Å; chains: 1; bounding box: 52×50×71 Å

Foldseek 3Di:
DVVVVVVVLVVVVVVLVVLLVCLVVLLVVLVVLLVVLVVCCVVVVDNVSCVSVVVSVVVNVVSCCSNPNPVVVVSVVVVVVVVVVVVVVVPDPPPVVVVVVVVVVVVVVVVVD

pLDDT: mean 77.09, std 10.27, range [50.94, 91.44]

Sequence (113 aa):
MAFQEALDERKRAFELAKLQYAYPYKAVASLAVILISGISAYRHKNLLYLIPGAIALPYITYETDVSFGQGTERIERRADFIYRKRLAEQEPHLLMADVKHCLKELQERSDLE

Secondary structure (DSSP, 8-state):
-HHHHHHHHHHHHHHHHHHHHHHHHHHHHHHHHHHHHHHHHHHHT-GGGGHHHHHHHHHHHHHHHHHHSHHHHHHHHHHHHHHHHHHHHHSSHHHHHHHHHHHHHHHHHHTT-

Organism: Onchocerca volvulus (NCBI:txid6282)

InterPro domains:
  IPR019319 Plasminogen receptor (KT) [PF10166] (2-83)